Protein AF-A0AAV8ZTS1-F1 (afdb_monomer_lite)

Secondary structure (DSSP, 8-state):
--HHHHHHHHHHHHHHHHHHHHHHHHHHHH--SHHHHHHHHHHHHHHHHHHHHHHHHHS-SS------PPPPHHHHEEEEEE--TTTTSS-EEEEEESS-SSHHHHHHHHHHHHHHHHHHHHTT-

Organism: NCBI:txid1586634

Sequence (125 aa):
MDLIQLILETRLGFKECNKARRFLNALLKSAKSLRKKHNLATSIGQIKSFREKFRPQLITGEGHHENKRKETASCRVKWNDVDSAFNSRIRTGVVTNLKHIEPLLFLKDCKAIFQRRILNALKKY

pLDDT: mean 83.12, std 13.99, range [41.31, 96.56]

Foldseek 3Di:
DDPVVVLVVLVVLLVVLVVLLVVLVVQLVVDDDLVSVQVSLVVNQVSVLSNLQSVVVNPPDDDPPPPPPPQALCNQKPKDWRPHSPVPPDTDIDIHGRHDPDPVVNVVSVVVVVVVVVVVVVVVD

Radius of gyration: 17.1 Å; chains: 1; bounding box: 40×32×40 Å

Structure (mmCIF, N/CA/C/O backbone):
data_AF-A0AAV8ZTS1-F1
#
_entry.id   AF-A0AAV8ZTS1-F1
#
loop_
_atom_site.group_PDB
_atom_site.id
_atom_site.type_symbol
_atom_site.label_atom_id
_atom_site.label_alt_id
_atom_site.label_comp_id
_atom_site.label_asym_id
_atom_site.label_entity_id
_atom_site.label_seq_id
_atom_site.pdbx_PDB_ins_code
_atom_site.Cartn_x
_atom_site.Cartn_y
_atom_site.Cartn_z
_atom_site.occupancy
_atom_site.B_iso_or_equiv
_atom_site.auth_seq_id
_atom_site.auth_comp_id
_atom_site.auth_asym_id
_atom_site.auth_atom_id
_atom_site.pdbx_PDB_model_num
ATOM 1 N N . MET A 1 1 ? 19.921 13.272 -17.496 1.00 59.84 1 MET A N 1
ATOM 2 C CA . MET A 1 1 ? 20.137 12.624 -16.186 1.00 59.84 1 MET A CA 1
ATOM 3 C C . MET A 1 1 ? 20.919 11.348 -16.454 1.00 59.84 1 MET A C 1
ATOM 5 O O . MET A 1 1 ? 20.469 10.583 -17.300 1.00 59.84 1 MET A O 1
ATOM 9 N N . ASP A 1 2 ? 22.094 11.162 -15.850 1.00 84.31 2 ASP A N 1
ATOM 10 C CA . ASP A 1 2 ? 22.890 9.941 -16.045 1.00 84.31 2 ASP A CA 1
ATOM 11 C C . ASP A 1 2 ? 22.452 8.801 -15.099 1.00 84.31 2 ASP A C 1
ATOM 13 O O . ASP A 1 2 ? 21.685 9.002 -14.152 1.00 84.31 2 ASP A O 1
ATOM 17 N N . LEU A 1 3 ? 22.916 7.581 -15.387 1.00 78.31 3 LEU A N 1
ATOM 18 C CA . LEU A 1 3 ? 22.538 6.365 -14.661 1.00 78.31 3 LEU A CA 1
ATOM 19 C C . LEU A 1 3 ? 22.974 6.386 -13.184 1.00 78.31 3 LEU A C 1
ATOM 21 O O . LEU A 1 3 ? 22.284 5.827 -12.331 1.00 78.31 3 LEU A O 1
ATOM 25 N N . ILE A 1 4 ? 24.099 7.032 -12.870 1.00 80.69 4 ILE A N 1
ATOM 26 C CA . ILE A 1 4 ? 24.652 7.095 -11.512 1.00 80.69 4 ILE A CA 1
ATOM 27 C C . ILE A 1 4 ? 23.764 7.983 -10.643 1.00 80.69 4 ILE A C 1
ATOM 29 O O . ILE A 1 4 ? 23.385 7.582 -9.538 1.00 80.69 4 ILE A O 1
ATOM 33 N N . GLN A 1 5 ? 23.364 9.140 -11.168 1.00 82.44 5 GLN A N 1
ATOM 34 C CA . GLN A 1 5 ? 22.456 10.061 -10.499 1.00 82.44 5 GLN A CA 1
ATOM 35 C C . GLN A 1 5 ? 21.107 9.391 -10.194 1.00 82.44 5 GLN A C 1
ATOM 37 O O . GLN A 1 5 ? 20.632 9.449 -9.059 1.00 82.44 5 GLN A O 1
ATOM 42 N N . LEU A 1 6 ? 20.541 8.652 -11.157 1.00 81.44 6 LEU A N 1
ATOM 43 C CA . LEU A 1 6 ? 19.290 7.911 -10.963 1.00 81.44 6 LEU A CA 1
ATOM 44 C C . LEU A 1 6 ? 19.404 6.841 -9.859 1.00 81.44 6 LEU A C 1
ATOM 46 O O . LEU A 1 6 ? 18.492 6.675 -9.041 1.00 81.44 6 LEU A O 1
ATOM 50 N N . ILE A 1 7 ? 20.525 6.114 -9.806 1.00 81.19 7 ILE A N 1
ATOM 51 C CA . ILE A 1 7 ? 20.778 5.098 -8.772 1.00 81.19 7 ILE A CA 1
ATOM 52 C C . ILE A 1 7 ? 20.902 5.750 -7.389 1.00 81.19 7 ILE A C 1
ATOM 54 O O . ILE A 1 7 ? 20.348 5.235 -6.411 1.00 81.19 7 ILE A O 1
ATOM 58 N N . LEU A 1 8 ? 21.610 6.877 -7.287 1.00 84.50 8 LEU A N 1
ATOM 59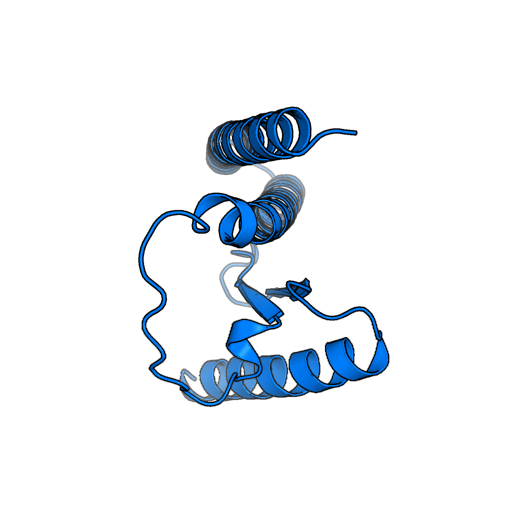 C CA . LEU A 1 8 ? 21.766 7.614 -6.033 1.00 84.50 8 LEU A CA 1
ATOM 60 C C . LEU A 1 8 ? 20.423 8.151 -5.527 1.00 84.50 8 LEU A C 1
ATOM 62 O O . LEU A 1 8 ? 20.087 7.935 -4.360 1.00 84.50 8 LEU A O 1
ATOM 66 N N . GLU A 1 9 ? 19.624 8.759 -6.403 1.00 86.56 9 GLU A N 1
ATOM 67 C CA . GLU A 1 9 ? 18.285 9.264 -6.083 1.00 86.56 9 GLU A CA 1
ATOM 68 C C . GLU A 1 9 ? 17.347 8.143 -5.631 1.00 86.56 9 GLU A C 1
ATOM 70 O O . GLU A 1 9 ? 16.659 8.268 -4.616 1.00 86.56 9 GLU A O 1
ATOM 75 N N . THR A 1 10 ? 17.382 6.996 -6.310 1.00 85.88 10 THR A N 1
ATOM 76 C CA . THR A 1 10 ? 16.607 5.807 -5.931 1.00 85.88 10 THR A CA 1
ATOM 77 C C . THR A 1 10 ? 16.999 5.297 -4.541 1.00 85.88 10 THR A C 1
ATOM 79 O O . THR A 1 10 ? 16.141 5.002 -3.700 1.00 85.88 10 THR A O 1
ATOM 82 N N . ARG A 1 11 ? 18.308 5.192 -4.266 1.00 87.00 11 ARG A N 1
ATOM 83 C CA . ARG A 1 11 ? 18.837 4.756 -2.962 1.00 87.00 11 ARG A CA 1
ATOM 84 C C . ARG A 1 11 ? 18.435 5.717 -1.853 1.00 87.00 11 ARG A C 1
ATOM 86 O O . ARG A 1 11 ? 18.036 5.266 -0.775 1.00 87.00 11 ARG A O 1
ATOM 93 N N . LEU A 1 12 ? 18.521 7.017 -2.112 1.00 91.31 12 LEU A N 1
ATOM 94 C CA . LEU A 1 12 ? 18.096 8.050 -1.180 1.00 91.31 12 LEU A CA 1
ATOM 95 C C . LEU A 1 12 ? 16.588 7.962 -0.920 1.00 91.31 12 LEU A C 1
ATOM 97 O O . LEU A 1 12 ? 16.183 7.832 0.233 1.00 91.31 12 LEU A O 1
ATOM 101 N N . GLY A 1 13 ? 15.762 7.907 -1.968 1.00 90.75 13 GLY A N 1
ATOM 102 C CA . GLY A 1 13 ? 14.307 7.777 -1.857 1.00 90.75 13 GLY A CA 1
ATOM 103 C C . GLY A 1 13 ? 13.878 6.550 -1.046 1.00 90.75 13 GLY A C 1
ATOM 104 O O . GLY A 1 13 ? 12.997 6.635 -0.185 1.00 90.75 13 GLY A O 1
ATOM 105 N N . PHE A 1 14 ? 14.555 5.413 -1.226 1.00 91.12 14 PHE A N 1
ATOM 106 C CA . PHE A 1 14 ? 14.314 4.214 -0.422 1.00 91.12 14 PHE A CA 1
ATOM 107 C C . PHE A 1 14 ? 14.685 4.399 1.059 1.00 91.12 14 PHE A C 1
ATOM 109 O O . PHE A 1 14 ? 13.941 3.956 1.946 1.00 91.12 14 PHE A O 1
ATOM 116 N N . LYS A 1 15 ? 15.817 5.054 1.353 1.00 92.69 15 LYS A N 1
ATOM 117 C CA . LYS A 1 15 ? 16.225 5.391 2.728 1.00 92.69 15 LYS A CA 1
ATOM 118 C C . LYS A 1 15 ? 15.222 6.340 3.388 1.00 92.69 15 LYS A C 1
ATOM 120 O O . LYS A 1 15 ? 14.773 6.050 4.500 1.00 92.69 15 LYS A O 1
ATOM 125 N N . GLU A 1 16 ? 14.791 7.383 2.686 1.00 95.31 16 GLU A N 1
ATOM 126 C CA . GLU A 1 16 ? 13.802 8.341 3.186 1.00 95.31 16 GLU A CA 1
ATOM 127 C C . GLU A 1 16 ? 12.444 7.681 3.439 1.00 95.31 16 GLU A C 1
ATOM 129 O O . GLU A 1 16 ? 11.845 7.888 4.495 1.00 95.31 16 GLU A O 1
ATOM 134 N N . CYS A 1 17 ? 12.000 6.765 2.571 1.00 94.88 17 CYS A N 1
ATOM 135 C CA . CYS A 1 17 ? 10.800 5.966 2.831 1.00 94.88 17 CYS A CA 1
ATOM 136 C C . CYS A 1 17 ? 10.919 5.155 4.133 1.00 94.88 17 CYS A C 1
ATOM 138 O O . CYS A 1 17 ? 9.961 5.045 4.902 1.00 94.88 17 CYS A O 1
ATOM 140 N N . ASN A 1 18 ? 12.092 4.581 4.423 1.00 94.06 18 ASN A N 1
ATOM 141 C CA . ASN A 1 18 ? 12.305 3.847 5.671 1.00 94.06 18 ASN A CA 1
ATOM 142 C C . ASN A 1 18 ? 12.296 4.765 6.896 1.00 94.06 18 ASN A C 1
ATOM 144 O O . ASN A 1 18 ? 11.701 4.396 7.913 1.00 94.06 18 ASN A O 1
ATOM 148 N N . LYS A 1 19 ? 12.913 5.945 6.798 1.00 96.56 19 LYS A N 1
ATOM 149 C CA . LYS A 1 19 ? 12.919 6.961 7.856 1.00 96.56 19 LYS A CA 1
ATOM 150 C C . LYS A 1 19 ? 11.502 7.458 8.143 1.00 96.56 19 LYS A C 1
ATOM 152 O O . LYS A 1 19 ? 11.042 7.347 9.281 1.00 96.56 19 LYS A O 1
ATOM 157 N N . ALA A 1 20 ? 10.771 7.872 7.108 1.00 96.44 20 ALA A N 1
ATOM 158 C CA . ALA A 1 20 ? 9.380 8.303 7.201 1.00 96.44 20 ALA A CA 1
ATOM 159 C C . ALA A 1 20 ? 8.490 7.210 7.807 1.00 96.44 20 ALA A C 1
ATOM 161 O O . ALA A 1 20 ? 7.730 7.468 8.737 1.00 96.44 20 ALA A O 1
ATOM 162 N N . ARG A 1 21 ? 8.633 5.953 7.365 1.00 94.62 21 ARG A N 1
ATOM 163 C CA . ARG A 1 21 ? 7.881 4.824 7.933 1.00 94.62 21 ARG A CA 1
ATOM 164 C C . ARG A 1 21 ? 8.147 4.643 9.430 1.00 94.62 21 ARG A C 1
ATOM 166 O O . ARG A 1 21 ? 7.208 4.385 10.179 1.00 94.62 21 ARG A O 1
ATOM 173 N N . ARG A 1 22 ? 9.408 4.721 9.874 1.00 95.25 22 ARG A N 1
ATOM 174 C CA . ARG A 1 22 ? 9.767 4.596 11.301 1.00 95.25 22 ARG A CA 1
ATOM 175 C C . ARG A 1 22 ? 9.140 5.724 12.120 1.00 95.25 22 ARG A C 1
ATOM 177 O O . ARG A 1 22 ? 8.509 5.440 13.134 1.00 95.25 22 ARG A O 1
ATOM 184 N N . PHE A 1 23 ? 9.246 6.959 11.637 1.00 95.94 23 PHE A N 1
ATOM 185 C CA . PHE A 1 23 ? 8.655 8.134 12.273 1.00 95.94 23 PHE A CA 1
ATOM 186 C C . PHE A 1 23 ? 7.127 8.029 12.384 1.00 95.94 23 PHE A C 1
ATOM 188 O O . PHE A 1 23 ? 6.574 8.139 13.476 1.00 95.94 23 PHE A O 1
ATOM 195 N N . LEU A 1 24 ? 6.439 7.715 11.282 1.00 94.00 24 LEU A N 1
ATOM 196 C CA . LEU A 1 24 ? 4.982 7.565 11.269 1.00 94.00 24 LEU A CA 1
ATOM 197 C C . LEU A 1 24 ? 4.506 6.429 12.182 1.00 94.00 24 LEU A C 1
ATOM 199 O O . LEU A 1 24 ? 3.491 6.577 12.856 1.00 94.00 24 LEU A O 1
ATOM 203 N N . ASN A 1 25 ? 5.244 5.317 12.258 1.00 92.31 25 ASN A N 1
ATOM 204 C CA . ASN A 1 25 ? 4.934 4.237 13.198 1.00 92.31 25 ASN A CA 1
ATOM 205 C C . ASN A 1 25 ? 5.074 4.679 14.661 1.00 92.31 25 ASN A C 1
ATOM 207 O O . ASN A 1 25 ? 4.264 4.276 15.493 1.00 92.31 25 ASN A O 1
ATOM 211 N N . ALA A 1 26 ? 6.077 5.498 14.988 1.00 94.00 26 ALA A N 1
ATOM 212 C CA . ALA A 1 26 ? 6.225 6.050 16.334 1.00 94.00 26 ALA A CA 1
ATOM 213 C C . ALA A 1 26 ? 5.047 6.974 16.687 1.00 94.00 26 ALA A C 1
ATOM 215 O O . ALA A 1 26 ? 4.456 6.832 17.757 1.00 94.00 26 ALA A O 1
ATOM 216 N N . LEU A 1 27 ? 4.636 7.844 15.756 1.00 94.00 27 LEU A N 1
ATOM 217 C CA . LEU A 1 27 ? 3.449 8.690 15.919 1.00 94.00 27 LEU A CA 1
ATOM 218 C C . LEU A 1 27 ? 2.153 7.879 16.033 1.00 94.00 27 LEU A C 1
ATOM 220 O O . LEU A 1 27 ? 1.250 8.258 16.774 1.00 94.00 27 LEU A O 1
ATOM 224 N N . LEU A 1 28 ? 2.040 6.770 15.298 1.00 91.00 28 LEU A N 1
ATOM 225 C CA . LEU A 1 28 ? 0.859 5.911 15.336 1.00 91.00 28 LEU A CA 1
ATOM 226 C C . LEU A 1 28 ? 0.686 5.275 16.718 1.00 91.00 28 LEU A C 1
ATOM 228 O O . LEU A 1 28 ? -0.435 5.221 17.222 1.00 91.00 28 LEU A O 1
ATOM 232 N N . LYS A 1 29 ? 1.788 4.846 17.348 1.00 89.25 29 LYS A N 1
ATOM 233 C CA . LYS A 1 29 ? 1.780 4.270 18.701 1.00 89.25 29 LYS A CA 1
ATOM 234 C C . LYS A 1 29 ? 1.306 5.264 19.764 1.00 89.25 29 LYS A C 1
ATOM 236 O O . LYS A 1 29 ? 0.610 4.862 20.688 1.00 89.25 29 LYS A O 1
ATOM 241 N N . SER A 1 30 ? 1.656 6.543 19.633 1.00 90.62 30 SER A N 1
ATOM 242 C CA . SER A 1 30 ? 1.281 7.589 20.596 1.00 90.62 30 SER A CA 1
ATOM 243 C C . SER A 1 30 ? -0.043 8.295 20.272 1.00 90.62 30 SER A C 1
ATOM 245 O O . SER A 1 30 ? -0.537 9.096 21.070 1.00 90.62 30 SER A O 1
ATOM 247 N N . ALA A 1 31 ? -0.648 8.025 19.111 1.00 90.56 31 ALA A N 1
ATOM 248 C CA . ALA A 1 31 ? -1.886 8.670 18.696 1.00 90.56 31 ALA A CA 1
ATOM 249 C C . ALA A 1 31 ? -3.071 8.244 19.577 1.00 90.56 31 ALA A C 1
ATOM 251 O O . ALA A 1 31 ? -3.400 7.064 19.678 1.00 90.56 31 ALA A O 1
ATOM 252 N N . LYS A 1 32 ? -3.766 9.226 20.163 1.00 87.50 32 LYS A N 1
ATOM 253 C CA . LYS A 1 32 ? -4.941 8.987 21.017 1.00 87.50 32 LYS A CA 1
ATOM 254 C C . LYS A 1 32 ? -6.246 8.876 20.223 1.00 87.50 32 LYS A C 1
ATOM 256 O O . LYS A 1 32 ? -7.053 7.996 20.497 1.00 87.50 32 LYS A O 1
ATOM 261 N N . SER A 1 33 ? -6.450 9.729 19.214 1.00 89.19 33 SER A N 1
ATOM 262 C CA . SER A 1 33 ? -7.708 9.754 18.456 1.00 89.19 33 SER A CA 1
ATOM 263 C C . SER A 1 33 ? -7.733 8.752 17.302 1.00 89.19 33 SER A C 1
ATOM 265 O O . SER A 1 33 ? -6.738 8.545 16.600 1.00 89.19 33 SER A O 1
ATOM 267 N N . LEU A 1 34 ? -8.913 8.175 17.062 1.00 84.25 34 LEU A N 1
ATOM 268 C CA . LEU A 1 34 ? -9.149 7.219 15.980 1.00 84.25 34 LEU A CA 1
ATOM 269 C C . LEU A 1 34 ? -8.815 7.813 14.606 1.00 84.25 34 LEU A C 1
ATOM 271 O O . LEU A 1 34 ? -8.105 7.195 13.815 1.00 84.25 34 LEU A O 1
ATOM 275 N N . ARG A 1 35 ? -9.256 9.052 14.356 1.00 85.25 35 ARG A N 1
ATOM 276 C CA . ARG A 1 35 ? -8.963 9.787 13.118 1.00 85.25 35 ARG A CA 1
ATOM 277 C C . ARG A 1 35 ? -7.458 9.924 12.885 1.00 85.25 35 ARG A C 1
ATOM 279 O O . ARG A 1 35 ? -6.986 9.680 11.778 1.00 85.25 35 ARG A O 1
ATOM 286 N N . LYS A 1 36 ? -6.690 10.270 13.924 1.00 88.75 36 LYS A N 1
ATOM 287 C CA . LYS A 1 36 ? -5.233 10.419 13.809 1.00 88.75 36 LYS A CA 1
ATOM 288 C C . LYS A 1 36 ? -4.559 9.077 13.532 1.00 88.75 36 LYS A C 1
ATOM 290 O O . LYS A 1 36 ? -3.702 9.017 12.655 1.00 88.75 36 LYS A O 1
ATOM 295 N N . LYS A 1 37 ? -4.990 8.001 14.201 1.00 88.25 37 LYS A N 1
ATOM 296 C CA . LYS A 1 37 ? -4.507 6.640 13.913 1.00 88.25 37 LYS A CA 1
ATOM 297 C C . LYS A 1 37 ? -4.775 6.239 12.460 1.00 88.25 37 LYS A C 1
ATOM 299 O O . LYS A 1 37 ? -3.866 5.777 11.782 1.00 88.25 37 LYS A O 1
ATOM 304 N N . HIS A 1 38 ? -5.990 6.474 11.965 1.00 85.44 38 HIS A N 1
ATOM 305 C CA . HIS A 1 38 ? -6.365 6.164 10.586 1.00 85.44 38 HIS A CA 1
ATOM 306 C C . HIS A 1 38 ? -5.531 6.940 9.555 1.00 85.44 38 HIS A C 1
ATOM 308 O O . HIS A 1 38 ? -5.015 6.350 8.603 1.00 85.44 38 HIS A O 1
ATOM 314 N N . ASN A 1 39 ? -5.359 8.249 9.759 1.00 88.50 39 ASN A N 1
ATOM 315 C CA . ASN A 1 39 ? -4.555 9.081 8.866 1.00 88.50 39 ASN A CA 1
ATOM 316 C C . ASN A 1 39 ? -3.102 8.591 8.819 1.00 88.50 39 ASN A C 1
ATOM 318 O O . ASN A 1 39 ? -2.558 8.390 7.737 1.00 88.50 39 ASN A O 1
ATOM 322 N N . LEU A 1 40 ? -2.502 8.315 9.981 1.00 91.56 40 LEU A N 1
ATOM 323 C CA . LEU A 1 40 ? -1.133 7.804 10.070 1.00 91.56 40 LEU A CA 1
ATOM 324 C C . LEU A 1 40 ? -0.987 6.426 9.411 1.00 91.56 40 LEU A C 1
ATOM 326 O O . LEU A 1 40 ? -0.037 6.214 8.660 1.00 91.56 40 LEU A O 1
ATOM 330 N N . ALA A 1 41 ? -1.932 5.508 9.634 1.00 88.38 41 ALA A N 1
ATOM 331 C CA . ALA A 1 41 ? -1.934 4.190 8.998 1.00 88.38 41 ALA A CA 1
ATOM 332 C C . ALA A 1 41 ? -2.016 4.293 7.465 1.00 88.38 41 ALA A C 1
ATOM 334 O O . ALA A 1 41 ? -1.263 3.623 6.752 1.00 88.38 41 ALA A O 1
ATOM 335 N N . THR A 1 42 ? -2.867 5.186 6.953 1.00 88.25 42 THR A N 1
ATOM 336 C CA . THR A 1 42 ? -2.979 5.463 5.514 1.00 88.25 42 THR A CA 1
ATOM 337 C C . THR A 1 42 ? -1.670 6.016 4.950 1.00 88.25 42 THR A C 1
ATOM 339 O O . THR A 1 42 ? -1.164 5.492 3.955 1.00 88.25 42 THR A O 1
ATOM 342 N N . SER A 1 43 ? -1.060 7.004 5.613 1.00 91.69 43 SER A N 1
ATOM 343 C CA . SER A 1 43 ? 0.241 7.550 5.205 1.00 91.69 43 SER A CA 1
ATOM 344 C C . SER A 1 43 ? 1.344 6.488 5.224 1.00 91.69 43 SER A C 1
ATOM 346 O O . SER A 1 43 ? 2.160 6.425 4.307 1.00 91.69 43 SER A O 1
ATOM 348 N N . ILE A 1 44 ? 1.349 5.585 6.211 1.00 91.69 44 ILE A N 1
ATOM 349 C CA . ILE A 1 44 ? 2.268 4.437 6.237 1.00 91.69 44 ILE A CA 1
ATOM 350 C C . ILE A 1 44 ? 2.049 3.538 5.012 1.00 91.69 44 ILE A C 1
ATOM 352 O O . ILE A 1 44 ? 3.025 3.092 4.406 1.00 91.69 44 ILE A O 1
ATOM 356 N N . GLY A 1 45 ? 0.797 3.277 4.625 1.00 88.62 45 GLY A N 1
ATOM 357 C CA . GLY A 1 45 ? 0.456 2.523 3.414 1.00 88.62 45 GLY A CA 1
ATOM 358 C C . GLY A 1 45 ? 0.978 3.179 2.129 1.00 88.62 45 GLY A C 1
ATOM 359 O O . GLY A 1 45 ? 1.543 2.50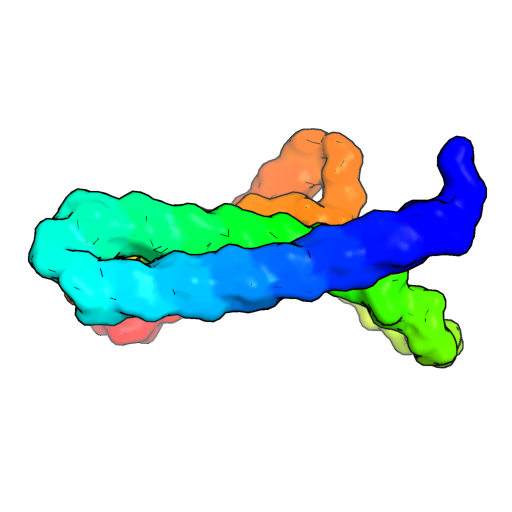0 1.267 1.00 88.62 45 GLY A O 1
ATOM 360 N N . GLN A 1 46 ? 0.872 4.504 2.025 1.00 89.69 46 GLN A N 1
ATOM 361 C CA . GLN A 1 46 ? 1.422 5.275 0.905 1.00 89.69 46 GLN A CA 1
ATOM 362 C C . GLN A 1 46 ? 2.955 5.213 0.868 1.00 89.69 46 GLN A C 1
ATOM 364 O O . GLN A 1 46 ? 3.528 4.888 -0.168 1.00 89.69 46 GLN A O 1
ATOM 369 N N . ILE A 1 47 ? 3.634 5.414 2.002 1.00 92.69 47 ILE A N 1
ATOM 370 C CA . ILE A 1 47 ? 5.100 5.304 2.086 1.00 92.69 47 ILE A CA 1
ATOM 371 C C . ILE A 1 47 ? 5.580 3.887 1.750 1.00 92.69 47 ILE A C 1
ATOM 373 O O . ILE A 1 47 ? 6.569 3.724 1.036 1.00 92.69 47 ILE A O 1
ATOM 377 N N . LYS A 1 48 ? 4.869 2.845 2.204 1.00 91.31 48 LYS A N 1
ATOM 378 C CA . LYS A 1 48 ? 5.140 1.461 1.780 1.00 91.31 48 LYS A CA 1
ATOM 379 C C . LYS A 1 48 ? 5.011 1.329 0.261 1.00 91.31 48 LYS A C 1
ATOM 381 O O . LYS A 1 48 ? 5.886 0.739 -0.357 1.00 91.31 48 LYS A O 1
ATOM 386 N N . SER A 1 49 ? 3.975 1.917 -0.335 1.00 89.44 49 SER A N 1
ATOM 387 C CA . SER A 1 49 ? 3.763 1.903 -1.787 1.00 89.44 49 SER A CA 1
ATOM 388 C C . SER A 1 49 ? 4.913 2.574 -2.545 1.00 89.44 49 SER A C 1
ATOM 390 O O . SER A 1 49 ? 5.439 1.991 -3.488 1.00 89.44 49 SER A O 1
ATOM 392 N N . PHE A 1 50 ? 5.365 3.753 -2.109 1.00 89.75 50 PHE A N 1
ATOM 393 C CA . PHE A 1 50 ? 6.533 4.415 -2.701 1.00 89.75 50 PHE A CA 1
ATOM 394 C C . PHE A 1 50 ? 7.804 3.577 -2.557 1.00 89.75 50 PHE A C 1
ATOM 396 O O . PHE A 1 50 ? 8.533 3.387 -3.527 1.00 89.75 50 PHE A O 1
ATOM 403 N N . ARG A 1 51 ? 8.032 2.981 -1.382 1.00 91.62 51 ARG A N 1
ATOM 404 C CA . ARG A 1 51 ? 9.178 2.094 -1.149 1.00 91.62 51 ARG A CA 1
ATOM 405 C C . ARG A 1 51 ? 9.216 0.916 -2.125 1.00 91.62 51 ARG A C 1
ATOM 407 O O . ARG A 1 51 ? 10.289 0.559 -2.602 1.00 91.62 51 ARG A O 1
ATOM 414 N N . GLU A 1 52 ? 8.069 0.302 -2.416 1.00 87.69 52 GLU A N 1
ATOM 415 C CA . GLU A 1 52 ? 7.998 -0.815 -3.367 1.00 87.69 52 GLU A CA 1
ATOM 416 C C . GLU A 1 52 ? 8.301 -0.385 -4.809 1.00 87.69 52 GLU A C 1
ATOM 418 O O . GLU A 1 52 ? 8.749 -1.222 -5.583 1.00 87.69 52 GLU A O 1
ATOM 423 N N . LYS A 1 53 ? 8.142 0.897 -5.166 1.00 85.69 53 LYS A N 1
ATOM 424 C CA . LYS A 1 53 ? 8.558 1.417 -6.481 1.00 85.69 53 LYS A CA 1
ATOM 425 C C . LYS A 1 53 ? 10.075 1.575 -6.600 1.00 85.69 53 LYS A C 1
ATOM 427 O O . LYS A 1 53 ? 10.626 1.298 -7.657 1.00 85.69 53 LYS A O 1
ATOM 432 N N . PHE A 1 54 ? 10.755 1.945 -5.514 1.00 85.88 54 PHE A N 1
ATOM 433 C CA . PHE A 1 54 ? 12.221 2.035 -5.493 1.00 85.88 54 PHE A CA 1
ATOM 434 C C . PHE A 1 54 ? 12.904 0.659 -5.415 1.00 85.88 54 PHE A C 1
ATOM 436 O O . PHE A 1 54 ? 14.051 0.505 -5.818 1.00 85.88 54 PHE A O 1
ATOM 443 N N . ARG A 1 55 ? 12.222 -0.373 -4.898 1.00 79.88 55 ARG A N 1
ATOM 444 C CA . ARG A 1 55 ? 12.821 -1.698 -4.657 1.00 79.88 55 ARG A CA 1
ATOM 445 C C . ARG A 1 55 ? 13.346 -2.400 -5.928 1.00 79.88 55 ARG A C 1
ATOM 447 O O . ARG A 1 55 ? 14.479 -2.870 -5.872 1.00 79.88 55 ARG A O 1
ATOM 454 N N . PRO A 1 56 ? 12.604 -2.487 -7.052 1.00 69.12 56 PRO A N 1
ATOM 455 C CA . PRO A 1 56 ? 13.099 -3.114 -8.280 1.00 69.12 56 PRO A CA 1
ATOM 456 C C . PRO A 1 56 ? 14.360 -2.446 -8.831 1.00 69.12 56 PRO A C 1
ATOM 458 O O . PRO A 1 56 ? 15.239 -3.136 -9.322 1.00 69.12 56 PRO A O 1
ATOM 461 N N . GLN A 1 57 ? 14.474 -1.124 -8.686 1.00 66.88 57 GLN A N 1
ATOM 462 C CA . GLN A 1 57 ? 15.608 -0.329 -9.168 1.00 66.88 57 GLN A CA 1
ATOM 463 C C . GLN A 1 57 ? 16.886 -0.542 -8.331 1.00 66.88 57 GLN A C 1
ATOM 465 O O . GLN A 1 57 ? 17.980 -0.218 -8.778 1.00 66.88 57 GLN A O 1
ATOM 470 N N . LEU A 1 58 ? 16.758 -1.098 -7.120 1.00 62.84 58 LEU A N 1
ATOM 471 C CA . LEU A 1 58 ? 17.872 -1.372 -6.204 1.00 62.84 58 LEU A CA 1
ATOM 472 C C . LEU A 1 58 ? 18.410 -2.802 -6.291 1.00 62.84 58 LEU A C 1
ATOM 474 O O . LEU A 1 58 ? 19.530 -3.043 -5.853 1.00 62.84 58 LEU A O 1
ATOM 478 N N . ILE A 1 59 ? 17.607 -3.739 -6.803 1.00 60.25 59 ILE A N 1
ATOM 479 C CA . ILE A 1 59 ? 17.946 -5.170 -6.906 1.00 60.25 59 ILE A CA 1
ATOM 480 C C . ILE A 1 59 ? 18.581 -5.490 -8.273 1.00 60.25 59 ILE A C 1
ATOM 482 O O . ILE A 1 59 ? 18.995 -6.618 -8.507 1.00 60.25 59 ILE A O 1
ATOM 486 N N . THR A 1 60 ? 18.734 -4.509 -9.169 1.00 54.81 60 THR A N 1
ATOM 487 C CA . THR A 1 60 ? 19.461 -4.662 -10.444 1.00 54.81 60 THR A CA 1
ATOM 488 C C . THR A 1 60 ? 20.983 -4.700 -10.232 1.00 54.81 60 THR A C 1
ATOM 490 O O . THR A 1 60 ? 21.733 -3.920 -10.809 1.00 54.81 60 THR A O 1
ATOM 493 N N . GLY A 1 61 ? 21.432 -5.594 -9.357 1.00 47.56 61 GLY A N 1
ATOM 494 C CA . GLY A 1 61 ? 22.805 -6.032 -9.193 1.00 47.56 61 GLY A CA 1
ATOM 495 C C . GLY A 1 61 ? 22.788 -7.553 -9.072 1.00 47.56 61 GLY A C 1
ATOM 496 O O . GLY A 1 61 ? 22.196 -8.076 -8.136 1.00 47.56 61 GLY A O 1
ATOM 497 N N . GLU A 1 62 ? 23.428 -8.206 -10.043 1.00 44.38 62 GLU A N 1
ATOM 498 C CA . GLU A 1 62 ? 23.852 -9.615 -10.049 1.00 44.38 62 GLU A CA 1
ATOM 499 C C . GLU A 1 62 ? 22.769 -10.698 -10.241 1.00 44.38 62 GLU A C 1
ATOM 501 O O . GLU A 1 62 ? 21.925 -10.965 -9.391 1.00 44.38 62 GLU A O 1
ATOM 506 N N . GLY A 1 63 ? 22.868 -11.396 -11.382 1.00 42.03 63 GLY A N 1
ATOM 507 C CA . GLY A 1 63 ? 22.255 -12.708 -11.602 1.00 42.03 63 GLY A CA 1
ATOM 508 C C . GLY A 1 63 ? 21.018 -12.701 -12.495 1.00 42.03 63 GLY A C 1
ATOM 509 O O . GLY A 1 63 ? 19.883 -12.743 -12.022 1.00 42.03 63 GLY A O 1
ATOM 510 N N . HIS A 1 64 ? 21.239 -12.745 -13.809 1.00 41.31 64 HIS A N 1
ATOM 511 C CA . HIS A 1 64 ? 20.242 -13.155 -14.795 1.00 41.31 64 HIS A CA 1
ATOM 512 C C . HIS A 1 64 ? 19.927 -14.651 -14.604 1.00 41.31 64 HIS A C 1
ATOM 514 O O . HIS A 1 64 ? 20.375 -15.502 -15.363 1.00 41.31 64 HIS A O 1
ATOM 520 N N . HIS A 1 65 ? 19.182 -15.006 -13.554 1.00 45.06 65 HIS A N 1
ATOM 521 C CA . HIS A 1 65 ? 18.547 -16.316 -13.504 1.00 45.06 65 HIS A CA 1
ATOM 522 C C . HIS A 1 65 ? 17.301 -16.257 -14.381 1.00 45.06 65 HIS A C 1
ATOM 524 O O . HIS A 1 65 ? 16.226 -15.848 -13.939 1.00 45.06 65 HIS A O 1
ATOM 530 N N . GLU A 1 66 ? 17.463 -16.699 -15.627 1.00 42.75 66 GLU A N 1
ATOM 531 C CA . GLU A 1 66 ? 16.410 -17.029 -16.591 1.00 42.75 66 GLU A CA 1
ATOM 532 C C . GLU A 1 66 ? 15.503 -18.178 -16.114 1.00 42.75 66 GLU A C 1
ATOM 534 O O . GLU A 1 66 ? 15.117 -19.061 -16.870 1.00 42.75 66 GLU A O 1
ATOM 539 N N . ASN A 1 67 ? 15.071 -18.175 -14.858 1.00 47.50 67 ASN A N 1
ATOM 540 C CA . ASN A 1 67 ? 13.866 -18.898 -14.504 1.00 47.50 67 ASN A CA 1
ATOM 541 C C . ASN A 1 67 ? 12.696 -18.028 -14.957 1.00 47.50 67 ASN A C 1
ATOM 543 O O . ASN A 1 67 ? 12.179 -17.223 -14.181 1.00 47.50 67 ASN A O 1
ATOM 547 N N . LYS A 1 68 ? 12.301 -18.187 -16.232 1.00 54.91 68 LYS A N 1
ATOM 548 C CA . LYS A 1 68 ? 11.097 -17.622 -16.871 1.00 54.91 68 LYS A CA 1
ATOM 549 C C . LYS A 1 68 ? 9.820 -18.121 -16.173 1.00 54.91 68 LYS A C 1
ATOM 551 O O . LYS A 1 68 ? 8.947 -18.739 -16.776 1.00 54.91 68 LYS A O 1
ATOM 556 N N . ARG A 1 69 ? 9.679 -17.875 -14.870 1.00 62.16 69 ARG A N 1
ATOM 557 C CA . ARG A 1 69 ? 8.403 -18.009 -14.176 1.00 62.16 69 ARG A CA 1
ATOM 558 C C . ARG A 1 69 ? 7.474 -16.983 -14.803 1.00 62.16 69 ARG A C 1
ATOM 560 O O . ARG A 1 69 ? 7.791 -15.795 -14.824 1.00 62.16 69 ARG A O 1
ATOM 567 N N . LYS A 1 70 ? 6.346 -17.456 -15.338 1.00 73.12 70 LYS A N 1
ATOM 568 C CA . LYS A 1 70 ? 5.330 -16.612 -15.971 1.00 73.12 70 LYS A CA 1
ATOM 569 C C . LYS A 1 70 ? 4.994 -15.461 -15.027 1.00 73.12 70 LYS A C 1
ATOM 571 O O . LYS A 1 70 ? 4.573 -15.686 -13.891 1.00 73.12 70 LYS A O 1
ATOM 576 N N . GLU A 1 71 ? 5.232 -14.235 -15.479 1.00 78.31 71 GLU A N 1
ATOM 577 C CA . GLU A 1 71 ? 5.014 -13.055 -14.657 1.00 78.31 71 GLU A CA 1
ATOM 578 C C . GLU A 1 71 ? 3.531 -12.969 -14.260 1.00 78.31 71 GLU A C 1
ATOM 580 O O . GLU A 1 71 ? 2.632 -12.908 -15.104 1.00 78.31 71 GLU A O 1
ATOM 585 N N . THR A 1 72 ? 3.264 -12.973 -12.957 1.00 85.31 72 THR A N 1
ATOM 586 C CA . THR A 1 72 ? 1.898 -12.950 -12.414 1.00 85.31 72 THR A CA 1
ATOM 587 C C . THR A 1 72 ? 1.454 -11.526 -12.088 1.00 85.31 72 THR A C 1
ATOM 589 O O . THR A 1 72 ? 2.286 -10.631 -11.939 1.00 85.31 72 THR A O 1
ATOM 592 N N . ALA A 1 73 ? 0.150 -11.316 -11.873 1.00 83.44 73 ALA A N 1
ATOM 593 C CA . ALA A 1 73 ? -0.377 -10.029 -11.403 1.00 83.44 73 ALA A CA 1
ATOM 594 C C . ALA A 1 73 ? 0.352 -9.529 -10.138 1.00 83.44 73 ALA A C 1
ATOM 596 O O . ALA A 1 73 ? 0.654 -8.347 -10.016 1.00 83.44 73 ALA A O 1
ATOM 597 N N . SER A 1 74 ? 0.748 -10.426 -9.222 1.00 83.56 74 SER A N 1
ATOM 598 C CA . SER A 1 74 ? 1.514 -10.055 -8.018 1.00 83.56 74 SER A CA 1
ATOM 599 C C . SER A 1 74 ? 2.941 -9.563 -8.266 1.00 83.56 74 SER A C 1
ATOM 601 O O . SER A 1 74 ? 3.545 -9.007 -7.351 1.00 83.56 74 SER A O 1
ATOM 603 N N . CYS A 1 75 ? 3.485 -9.765 -9.467 1.00 83.94 75 CYS A N 1
ATOM 604 C CA . CYS A 1 75 ? 4.772 -9.208 -9.878 1.00 83.94 75 CYS A CA 1
ATOM 605 C C . CYS A 1 75 ? 4.633 -7.778 -10.433 1.00 83.94 75 CYS A C 1
ATOM 607 O O . CYS A 1 75 ? 5.604 -7.024 -10.402 1.00 83.94 75 CYS A O 1
ATOM 609 N N . ARG A 1 76 ? 3.445 -7.405 -10.934 1.00 90.00 76 ARG A N 1
ATOM 610 C CA . ARG A 1 76 ? 3.177 -6.106 -11.581 1.00 90.00 76 ARG A CA 1
ATOM 611 C C . ARG A 1 76 ? 2.426 -5.119 -10.691 1.00 90.00 76 ARG A C 1
ATOM 613 O O . ARG A 1 76 ? 2.571 -3.907 -10.852 1.00 90.00 76 ARG A O 1
ATOM 620 N N . VAL A 1 77 ? 1.680 -5.626 -9.712 1.00 91.69 77 VAL A N 1
ATOM 621 C CA . VAL A 1 77 ? 0.998 -4.824 -8.695 1.00 91.69 77 VAL A CA 1
ATOM 622 C C . VAL A 1 77 ? 1.200 -5.408 -7.298 1.00 91.69 77 VAL A C 1
ATOM 624 O O . VAL A 1 77 ? 1.293 -6.624 -7.105 1.00 91.69 77 VAL A O 1
ATOM 627 N N . LYS A 1 78 ? 1.238 -4.536 -6.288 1.00 90.69 78 LYS A N 1
ATOM 628 C CA . LYS A 1 78 ? 1.390 -4.929 -4.883 1.00 90.69 78 LYS A CA 1
ATOM 629 C C . LYS A 1 78 ? 0.166 -4.540 -4.074 1.00 90.69 78 LYS A C 1
ATOM 631 O O . LYS A 1 78 ? -0.183 -3.372 -4.023 1.00 90.69 78 LYS A O 1
ATOM 636 N N . TRP A 1 79 ? -0.428 -5.499 -3.370 1.00 91.06 79 TRP A N 1
ATOM 637 C CA . TRP A 1 79 ? -1.402 -5.214 -2.313 1.00 91.06 79 TRP A CA 1
ATOM 638 C C . TRP A 1 79 ? -0.697 -5.025 -0.976 1.00 91.06 79 TRP A C 1
ATOM 640 O O . TRP A 1 79 ? 0.069 -5.900 -0.558 1.00 91.06 79 TRP A O 1
ATOM 650 N N . ASN A 1 80 ? -1.013 -3.930 -0.296 1.00 87.94 80 ASN A N 1
ATOM 651 C CA . ASN A 1 80 ? -0.633 -3.674 1.082 1.00 87.94 80 ASN A CA 1
ATOM 652 C C . ASN A 1 80 ? -1.895 -3.451 1.913 1.00 87.94 80 ASN A C 1
ATOM 654 O O . ASN A 1 80 ? -2.667 -2.536 1.630 1.00 87.94 80 ASN A O 1
ATOM 658 N N . ASP A 1 81 ? -2.077 -4.264 2.949 1.00 85.50 81 ASP A N 1
ATOM 659 C CA . ASP A 1 81 ? -3.106 -4.015 3.949 1.00 85.50 81 ASP A CA 1
ATOM 660 C C . ASP A 1 81 ? -2.739 -2.749 4.738 1.00 85.50 81 ASP A C 1
ATOM 662 O O . ASP A 1 81 ? -1.590 -2.550 5.158 1.00 85.50 81 ASP A O 1
ATOM 666 N N . VAL A 1 82 ? -3.719 -1.863 4.885 1.00 81.81 82 VAL A N 1
ATOM 667 C CA . VAL A 1 82 ? -3.652 -0.745 5.816 1.00 81.81 82 VAL A CA 1
ATOM 668 C C . VAL A 1 82 ? -4.274 -1.257 7.097 1.00 81.81 82 VAL A C 1
ATOM 670 O O . VAL A 1 82 ? -5.481 -1.499 7.140 1.00 81.81 82 VAL A O 1
ATOM 673 N N . ASP A 1 83 ? -3.439 -1.439 8.120 1.00 70.88 83 ASP A N 1
ATOM 674 C CA . ASP A 1 83 ? -3.892 -1.811 9.457 1.00 70.88 83 ASP A CA 1
ATOM 675 C C . ASP A 1 83 ? -4.824 -0.706 9.957 1.00 70.88 83 ASP A C 1
ATOM 677 O O . ASP A 1 83 ? -4.398 0.363 10.403 1.00 70.88 83 ASP A O 1
ATOM 681 N N . SER A 1 84 ? -6.124 -0.921 9.757 1.00 61.69 84 SER A N 1
ATOM 682 C CA . SER A 1 84 ? -7.134 0.077 10.050 1.00 61.69 84 SER A CA 1
ATOM 683 C C . SER A 1 84 ? -7.326 0.122 11.559 1.00 61.69 84 SER A C 1
ATOM 685 O O . SER A 1 84 ? -7.414 -0.898 12.243 1.00 61.69 84 SER A O 1
ATOM 687 N N . ALA A 1 85 ? -7.426 1.335 12.094 1.00 56.50 85 ALA A N 1
ATOM 688 C CA . ALA A 1 85 ? -7.698 1.544 13.508 1.00 56.50 85 ALA A CA 1
ATOM 689 C C . ALA A 1 85 ? -9.132 1.123 13.912 1.00 56.50 85 ALA A C 1
ATOM 691 O O . ALA A 1 85 ? -9.503 1.264 15.073 1.00 56.50 85 ALA A O 1
ATOM 692 N N . PHE A 1 86 ? -9.934 0.587 12.979 1.00 60.84 86 PHE A N 1
ATOM 693 C CA . PHE A 1 86 ? -11.309 0.129 13.206 1.00 60.84 86 PHE A CA 1
ATOM 694 C C . PHE A 1 86 ? -11.412 -1.317 13.712 1.00 60.84 86 PHE A C 1
ATOM 696 O O . PHE A 1 86 ? -12.474 -1.928 13.583 1.00 60.84 86 PHE A O 1
ATOM 703 N N . ASN A 1 87 ? -10.334 -1.852 14.295 1.00 62.66 87 ASN A N 1
ATOM 704 C CA . ASN A 1 87 ? -10.311 -3.131 15.009 1.00 62.66 87 ASN A CA 1
ATOM 705 C C . ASN A 1 87 ? -11.026 -4.262 14.238 1.00 62.66 87 ASN A C 1
ATOM 707 O O . ASN A 1 87 ? -11.887 -4.953 14.773 1.00 62.66 87 ASN A O 1
ATOM 711 N N . SER A 1 88 ? -10.696 -4.399 12.948 1.00 60.78 88 SER A N 1
ATOM 712 C CA . SER A 1 88 ? -11.192 -5.446 12.036 1.00 60.78 88 SER A CA 1
ATOM 713 C C . SER A 1 88 ? -12.596 -5.277 11.433 1.00 60.78 88 SER A C 1
ATOM 715 O O . SER A 1 88 ? -12.948 -6.083 10.577 1.00 60.78 88 SER A O 1
ATOM 717 N N . ARG A 1 89 ? -13.375 -4.232 11.766 1.00 72.69 89 ARG A N 1
ATOM 718 C CA . ARG A 1 89 ? -14.703 -4.008 11.134 1.00 72.69 89 ARG A CA 1
ATOM 719 C C . ARG A 1 89 ? -14.628 -3.574 9.672 1.00 72.69 89 ARG A C 1
ATOM 721 O O . ARG A 1 89 ? -15.534 -3.843 8.895 1.00 72.69 89 ARG A O 1
ATOM 728 N N . ILE A 1 90 ? -13.553 -2.882 9.306 1.00 77.62 90 ILE A N 1
ATOM 729 C CA . ILE A 1 90 ? -13.308 -2.416 7.942 1.00 77.62 90 ILE A CA 1
ATOM 73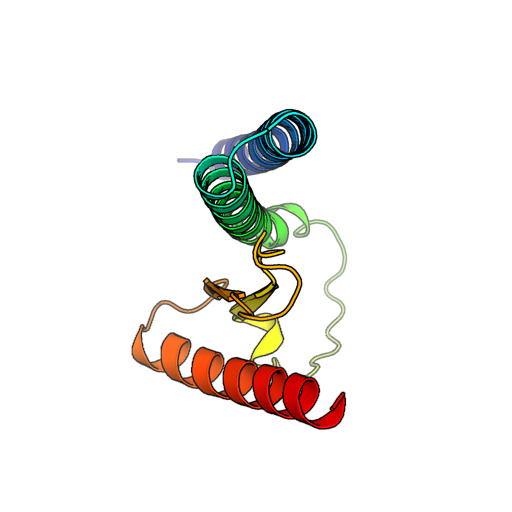0 C C . ILE A 1 90 ? -11.880 -2.795 7.578 1.00 77.62 90 ILE A C 1
ATOM 732 O O . ILE A 1 90 ? -10.930 -2.418 8.277 1.00 77.62 90 ILE A O 1
ATOM 736 N N . ARG A 1 91 ? -11.738 -3.537 6.476 1.00 79.88 91 ARG A N 1
ATOM 737 C CA . ARG A 1 91 ? -10.444 -3.834 5.863 1.00 79.88 91 ARG A CA 1
ATOM 738 C C . ARG A 1 91 ? -10.174 -2.831 4.756 1.00 79.88 91 ARG A C 1
ATOM 740 O O . ARG A 1 91 ? -10.933 -2.742 3.797 1.00 79.88 91 ARG A O 1
ATOM 747 N N . THR A 1 92 ? -9.059 -2.130 4.883 1.00 83.56 92 THR A N 1
ATOM 748 C CA . THR A 1 92 ? -8.589 -1.173 3.886 1.00 83.56 92 THR A CA 1
ATOM 749 C C . THR A 1 92 ? -7.303 -1.707 3.283 1.00 83.56 92 THR A C 1
ATOM 75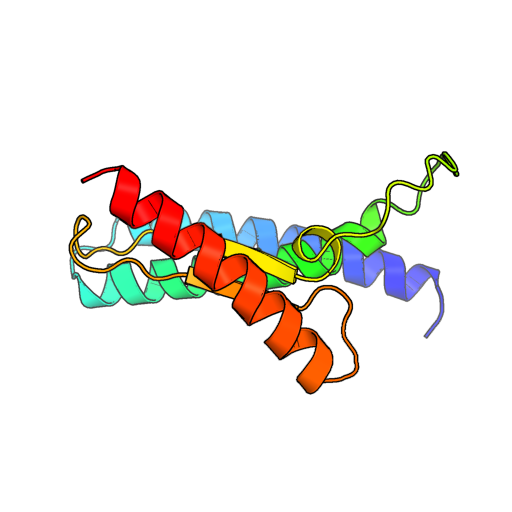1 O O . THR A 1 92 ? -6.411 -2.154 4.002 1.00 83.56 92 THR A O 1
ATOM 754 N N . GLY A 1 93 ? -7.190 -1.656 1.961 1.00 86.50 93 GLY A N 1
ATOM 755 C CA . GLY A 1 93 ? -5.970 -2.028 1.261 1.00 86.50 93 GLY A CA 1
ATOM 756 C C . GLY A 1 93 ? -5.605 -1.011 0.200 1.00 86.50 93 GLY A C 1
ATOM 757 O O . GLY A 1 93 ? -6.469 -0.356 -0.378 1.00 86.50 93 GLY A O 1
ATOM 758 N N . VAL A 1 94 ? -4.307 -0.891 -0.049 1.00 89.06 94 VAL A N 1
ATOM 759 C CA . VAL A 1 94 ? -3.740 -0.056 -1.107 1.00 89.06 94 VAL A CA 1
ATOM 760 C C . VAL A 1 94 ? -3.110 -0.968 -2.147 1.00 89.06 94 VAL A C 1
ATOM 762 O O . VAL A 1 94 ? -2.315 -1.849 -1.805 1.00 89.06 94 VAL A O 1
ATOM 765 N N . VAL A 1 95 ? -3.445 -0.739 -3.419 1.00 92.12 95 VAL A N 1
ATOM 766 C CA . VAL A 1 95 ? -2.808 -1.422 -4.548 1.00 92.12 95 VAL A CA 1
ATOM 767 C C . VAL A 1 95 ? -1.818 -0.486 -5.219 1.00 92.12 95 VAL A C 1
ATOM 769 O O . VAL A 1 95 ? -2.181 0.558 -5.751 1.00 92.12 95 VAL A O 1
ATOM 772 N N . THR A 1 96 ? -0.547 -0.861 -5.182 1.00 92.12 96 THR A N 1
ATOM 773 C CA . THR A 1 96 ? 0.546 -0.116 -5.793 1.00 92.12 96 THR A CA 1
ATOM 774 C C . THR A 1 96 ? 0.803 -0.642 -7.196 1.00 92.12 96 THR A C 1
ATOM 776 O O . THR A 1 96 ? 1.083 -1.829 -7.369 1.00 92.12 96 THR A O 1
ATOM 779 N N . ASN A 1 97 ? 0.772 0.249 -8.184 1.00 91.50 97 ASN A N 1
ATOM 780 C CA . ASN A 1 97 ? 1.292 -0.035 -9.515 1.00 91.50 97 ASN A CA 1
ATOM 781 C C . ASN A 1 97 ? 2.828 -0.116 -9.478 1.00 91.50 97 ASN A C 1
ATOM 783 O O . ASN A 1 97 ? 3.469 0.851 -9.056 1.00 91.50 97 ASN A O 1
ATOM 787 N N . LEU A 1 98 ? 3.399 -1.246 -9.903 1.00 89.69 98 LEU A N 1
ATOM 788 C CA . LEU A 1 98 ? 4.850 -1.437 -9.985 1.00 89.69 98 LEU A CA 1
ATOM 789 C C . LEU A 1 98 ? 5.385 -1.342 -11.417 1.00 89.69 98 LEU A C 1
ATOM 791 O O . LEU A 1 98 ? 6.548 -0.990 -11.585 1.00 89.69 98 LEU A O 1
ATOM 795 N N . LYS A 1 99 ? 4.578 -1.696 -12.428 1.00 88.44 99 LYS A N 1
ATOM 796 C CA . LYS A 1 99 ? 5.069 -1.898 -13.805 1.00 88.44 99 LYS A CA 1
ATOM 797 C C . LYS A 1 99 ? 4.159 -1.391 -14.923 1.00 88.44 99 LYS A C 1
ATOM 799 O O . LYS A 1 99 ? 4.622 -1.262 -16.050 1.00 88.44 99 LYS A O 1
ATOM 804 N N . HIS A 1 100 ? 2.878 -1.149 -14.667 1.00 89.31 100 HIS A N 1
ATOM 805 C CA . HIS A 1 100 ? 1.949 -0.796 -15.736 1.00 89.31 100 HIS A CA 1
ATOM 806 C C . HIS A 1 100 ? 2.125 0.657 -16.160 1.00 89.31 100 HIS A C 1
ATOM 808 O O . HIS A 1 100 ? 2.085 1.558 -15.325 1.00 89.31 100 HIS A O 1
ATOM 814 N N . ILE A 1 101 ? 2.243 0.871 -17.464 1.00 91.19 101 ILE A N 1
ATOM 815 C CA . ILE A 1 101 ? 2.060 2.186 -18.080 1.00 91.19 101 ILE A CA 1
ATOM 816 C C . ILE A 1 101 ? 0.565 2.371 -18.374 1.00 91.19 101 ILE A C 1
ATOM 818 O O . ILE A 1 101 ? -0.038 3.348 -17.944 1.00 91.19 101 ILE A O 1
ATOM 822 N N . GLU A 1 102 ? -0.051 1.357 -18.989 1.00 94.69 102 GLU A N 1
ATOM 823 C CA . GLU A 1 102 ? -1.467 1.349 -19.360 1.00 94.69 102 GLU A CA 1
ATOM 824 C C . GLU A 1 102 ? -2.412 1.211 -18.148 1.00 94.69 102 GLU A C 1
ATOM 826 O O . GLU A 1 102 ? -2.415 0.160 -17.483 1.00 94.69 102 GLU A O 1
ATOM 831 N N . PRO A 1 103 ? -3.290 2.201 -17.884 1.00 93.94 103 PRO A N 1
ATOM 832 C CA . PRO A 1 103 ? -4.217 2.165 -16.752 1.00 93.94 103 PRO A CA 1
ATOM 833 C C . PRO A 1 103 ? -5.176 0.971 -16.785 1.00 93.94 103 PRO A C 1
ATOM 835 O O . PRO A 1 103 ? -5.461 0.368 -15.751 1.00 93.94 103 PRO A O 1
ATOM 838 N N . LEU A 1 104 ? -5.648 0.575 -17.971 1.00 96.31 104 LEU A N 1
ATOM 839 C CA . LEU A 1 104 ? -6.562 -0.562 -18.115 1.00 96.31 104 LEU A CA 1
ATOM 840 C C . LEU A 1 104 ? -5.909 -1.885 -17.699 1.00 96.31 104 LEU A C 1
ATOM 842 O O . LEU A 1 104 ? -6.555 -2.722 -17.065 1.00 96.31 104 LEU A O 1
ATOM 846 N N . LEU A 1 105 ? -4.627 -2.077 -18.022 1.00 94.25 105 LEU A N 1
ATOM 847 C CA . LEU A 1 105 ? -3.883 -3.269 -17.612 1.00 94.25 105 LEU A CA 1
ATOM 848 C C . LEU A 1 105 ? -3.656 -3.280 -16.097 1.00 94.25 105 LEU A C 1
ATOM 850 O O . LEU A 1 105 ? -3.847 -4.319 -15.465 1.00 94.25 105 LEU A O 1
ATOM 854 N N . PHE A 1 106 ? -3.347 -2.119 -15.511 1.00 95.06 106 PHE A N 1
ATOM 855 C CA . PHE A 1 106 ? -3.264 -1.963 -14.060 1.00 95.06 106 PHE A CA 1
ATOM 856 C C . PHE A 1 106 ? -4.574 -2.356 -13.373 1.00 95.06 106 PHE A C 1
ATOM 858 O O . PHE A 1 106 ? -4.568 -3.158 -12.441 1.00 95.06 106 PHE A O 1
ATOM 865 N N . LEU A 1 107 ? -5.712 -1.846 -13.849 1.00 96.31 107 LEU A N 1
ATOM 866 C CA . LEU A 1 107 ? -7.018 -2.137 -13.256 1.00 96.31 107 LEU A CA 1
ATOM 867 C C . LEU A 1 107 ? -7.410 -3.618 -13.379 1.00 96.31 107 LEU A C 1
ATOM 869 O O . LEU A 1 107 ? -7.995 -4.172 -12.443 1.00 96.31 107 LEU A O 1
ATOM 873 N N . LYS A 1 108 ? -7.049 -4.288 -14.482 1.00 96.38 108 LYS A N 1
ATOM 874 C CA . LYS A 1 108 ? -7.249 -5.740 -14.643 1.00 96.38 108 LYS A CA 1
ATOM 875 C C . LYS A 1 108 ? -6.491 -6.536 -13.577 1.00 96.38 108 LYS A C 1
ATOM 877 O O . LYS A 1 108 ? -7.084 -7.388 -12.912 1.00 96.38 108 LYS A O 1
ATOM 882 N N . ASP A 1 109 ? -5.216 -6.228 -13.360 1.00 95.44 109 ASP A N 1
ATOM 883 C CA . ASP A 1 109 ? -4.413 -6.907 -12.339 1.00 95.44 109 ASP A CA 1
ATOM 884 C C . ASP A 1 109 ? -4.846 -6.533 -10.909 1.00 95.44 109 ASP A C 1
ATOM 886 O O . ASP A 1 109 ? -4.870 -7.392 -10.018 1.00 95.44 109 ASP A O 1
ATOM 890 N N . CYS A 1 110 ? -5.286 -5.288 -10.688 1.00 95.44 110 CYS A N 1
ATOM 891 C CA . CYS 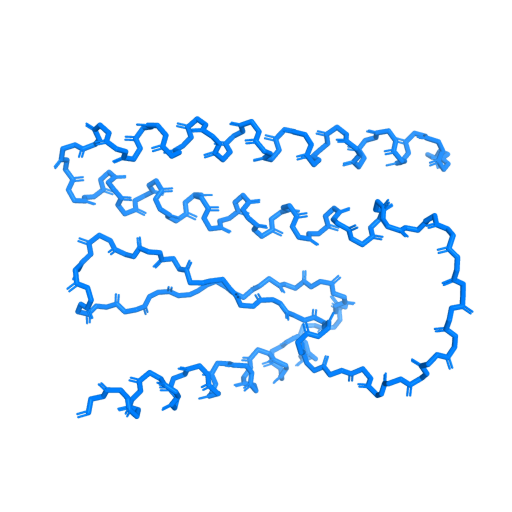A 1 110 ? -5.923 -4.862 -9.441 1.00 95.44 110 CYS A CA 1
ATOM 892 C C . CYS A 1 110 ? -7.147 -5.714 -9.116 1.00 95.44 110 CYS A C 1
ATOM 894 O O . CYS A 1 110 ? -7.249 -6.216 -7.996 1.00 95.44 110 CYS A O 1
ATOM 896 N N . LYS A 1 111 ? -8.046 -5.923 -10.088 1.00 95.25 111 LYS A N 1
ATOM 897 C CA . LYS A 1 111 ? -9.242 -6.759 -9.920 1.00 95.25 111 LYS A CA 1
ATOM 898 C C . LYS A 1 111 ? -8.864 -8.174 -9.485 1.00 95.25 111 LYS A C 1
ATOM 900 O O . LYS A 1 111 ? -9.414 -8.669 -8.502 1.00 95.25 111 LYS A O 1
ATOM 905 N N . ALA A 1 112 ? -7.894 -8.794 -10.158 1.00 93.94 112 ALA A N 1
ATOM 906 C CA . ALA A 1 112 ? -7.455 -10.151 -9.842 1.00 93.94 112 ALA A CA 1
ATOM 907 C C . ALA A 1 112 ? -6.914 -10.273 -8.404 1.00 93.94 112 ALA A C 1
ATOM 909 O O . ALA A 1 112 ? -7.271 -11.197 -7.666 1.00 93.94 112 ALA A O 1
ATOM 910 N N . ILE A 1 113 ? -6.075 -9.327 -7.964 1.00 93.31 113 ILE A N 1
ATOM 911 C CA . ILE A 1 113 ? -5.551 -9.344 -6.592 1.00 93.31 113 ILE A CA 1
ATOM 912 C C . ILE A 1 113 ? -6.635 -9.028 -5.565 1.00 93.31 113 ILE A C 1
ATOM 914 O O . ILE A 1 113 ? -6.688 -9.703 -4.534 1.00 93.31 113 ILE A O 1
ATOM 918 N N . PHE A 1 114 ? -7.480 -8.034 -5.834 1.00 92.75 114 PHE A N 1
ATOM 919 C CA . PHE A 1 114 ? -8.577 -7.643 -4.957 1.00 92.75 114 PHE A CA 1
ATOM 920 C C . PHE A 1 114 ? -9.513 -8.823 -4.694 1.00 92.75 114 PHE A C 1
ATOM 922 O O . PHE A 1 114 ? -9.712 -9.189 -3.538 1.00 92.75 114 PHE A O 1
ATOM 929 N N . GLN A 1 115 ? -9.994 -9.492 -5.748 1.00 93.44 115 GLN A N 1
ATOM 930 C CA . GLN A 1 115 ? -10.877 -10.656 -5.624 1.00 93.44 115 GLN A CA 1
ATOM 931 C C . GLN A 1 115 ? -10.259 -11.737 -4.734 1.00 93.44 115 GLN A C 1
ATOM 933 O O . GLN A 1 115 ? -10.882 -12.182 -3.772 1.00 93.44 115 GLN A O 1
ATOM 938 N N . ARG A 1 116 ? -8.994 -12.100 -4.980 1.00 91.88 116 ARG A N 1
ATOM 939 C CA . ARG A 1 116 ? -8.280 -13.081 -4.152 1.00 91.88 116 ARG A CA 1
ATOM 940 C C . ARG A 1 116 ? -8.185 -12.652 -2.684 1.00 91.88 116 ARG A C 1
ATOM 942 O O . ARG A 1 116 ? -8.352 -13.480 -1.792 1.00 91.88 116 ARG A O 1
ATOM 949 N N . ARG A 1 117 ? -7.891 -11.375 -2.415 1.00 90.56 117 ARG A N 1
ATOM 950 C CA . ARG A 1 117 ? -7.752 -10.841 -1.049 1.00 90.56 117 ARG A CA 1
ATOM 951 C C . ARG A 1 117 ? -9.077 -10.848 -0.297 1.00 90.56 117 ARG A C 1
ATOM 953 O O . ARG A 1 117 ? -9.089 -11.266 0.858 1.00 90.56 117 ARG A O 1
ATOM 960 N N . ILE A 1 118 ? -10.163 -10.448 -0.953 1.00 89.25 118 ILE A N 1
ATOM 961 C CA . ILE A 1 118 ? -11.506 -10.460 -0.368 1.00 89.25 118 ILE A CA 1
ATOM 962 C C . ILE A 1 118 ? -11.975 -11.892 -0.113 1.00 89.25 118 ILE A C 1
ATOM 964 O O . ILE A 1 118 ? -12.365 -12.195 1.008 1.00 89.25 118 ILE A O 1
ATOM 968 N N . LEU A 1 119 ? -11.845 -12.804 -1.080 1.00 92.12 119 LEU A N 1
ATOM 969 C CA . LEU A 1 119 ? -12.219 -14.211 -0.885 1.00 92.12 119 LEU A CA 1
ATOM 970 C C . LEU A 1 119 ? -11.461 -14.848 0.288 1.00 92.12 119 LEU A C 1
ATOM 972 O O . LEU A 1 119 ? -12.055 -15.518 1.126 1.00 92.12 119 LEU A O 1
ATOM 976 N N . ASN A 1 120 ? -10.157 -14.589 0.402 1.00 89.50 120 ASN A N 1
ATOM 977 C CA . ASN A 1 120 ? -9.364 -15.068 1.536 1.00 89.50 120 ASN A CA 1
ATOM 978 C C . ASN A 1 120 ? -9.752 -14.408 2.867 1.00 89.50 120 ASN A C 1
ATOM 980 O O . ASN A 1 120 ? -9.542 -15.003 3.920 1.00 89.50 120 ASN A O 1
ATOM 984 N N . ALA A 1 121 ? -10.254 -13.172 2.843 1.00 84.81 121 ALA A N 1
ATOM 985 C CA . ALA A 1 121 ? -10.763 -12.502 4.033 1.00 84.81 121 ALA A CA 1
ATOM 986 C C . ALA A 1 121 ? -12.090 -13.113 4.493 1.00 84.81 121 ALA A C 1
ATOM 988 O O . ALA A 1 121 ? -12.252 -13.317 5.691 1.00 84.81 121 ALA A O 1
ATOM 989 N N . LEU A 1 122 ? -12.982 -13.432 3.551 1.00 86.75 122 LEU A N 1
ATOM 990 C CA . LEU A 1 122 ? -14.286 -14.038 3.817 1.00 86.75 122 LEU A CA 1
ATOM 991 C C . LEU A 1 122 ? -14.166 -15.471 4.344 1.00 86.75 122 LEU A C 1
ATOM 993 O O . LEU A 1 122 ? -14.878 -15.813 5.266 1.00 86.75 122 LEU A O 1
ATOM 997 N N . LYS A 1 123 ? -13.215 -16.274 3.847 1.00 89.75 123 LYS A N 1
ATOM 998 C CA . LYS A 1 123 ? -12.965 -17.647 4.343 1.00 89.75 123 LYS A CA 1
ATOM 999 C C . LYS A 1 123 ? -12.511 -17.742 5.806 1.00 89.75 123 LYS A C 1
ATOM 1001 O O . LYS A 1 123 ? -12.430 -18.840 6.340 1.00 89.75 123 LYS A O 1
ATOM 1006 N N . LYS A 1 124 ? -12.062 -16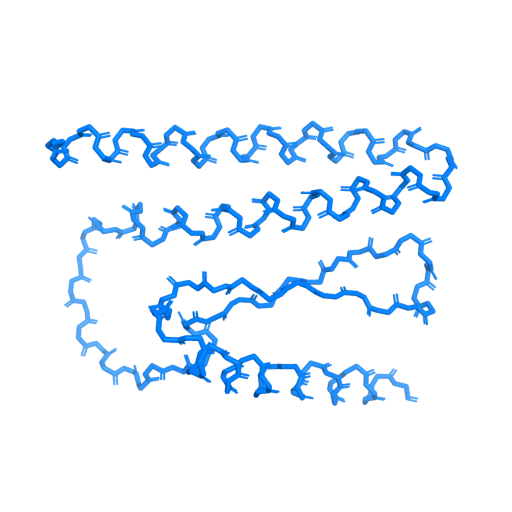.633 6.399 1.00 69.25 124 LYS A N 1
ATOM 1007 C CA . LYS A 1 124 ? -11.595 -16.592 7.795 1.00 69.25 124 LYS A CA 1
ATOM 1008 C C . LYS A 1 124 ? -12.728 -16.314 8.791 1.00 69.25 124 LYS A C 1
ATOM 1010 O O . LYS A 1 124 ? -12.441 -16.238 9.983 1.00 69.25 124 LYS A O 1
ATOM 1015 N N . TYR A 1 125 ? -13.943 -16.115 8.291 1.00 57.31 125 TYR A N 1
ATOM 1016 C CA . TYR A 1 125 ? -15.189 -16.031 9.042 1.00 57.31 125 TYR A CA 1
ATOM 1017 C C . TYR A 1 125 ? -16.015 -17.279 8.747 1.00 57.31 125 TYR A C 1
ATOM 1019 O O . TYR A 1 125 ? -16.752 -17.687 9.664 1.00 57.31 125 TYR A O 1
#